Protein AF-A0A835HWT6-F1 (afdb_monomer)

Solvent-accessible surface area (backbone atoms only — not comparable to full-atom values): 7040 Å² total; per-residue (Å²): 126,66,90,81,48,99,57,83,81,50,72,70,53,52,38,53,54,28,42,52,22,32,73,71,63,38,59,73,59,36,53,52,51,61,48,40,36,43,74,76,66,67,42,78,87,47,72,68,47,53,49,30,51,39,52,25,27,36,79,65,64,37,48,68,61,32,50,50,55,58,70,67,44,97,57,86,76,52,70,69,58,55,47,52,54,48,57,38,54,67,65,52,78,80,62,81,78,84,76,88,84,80,81,87,72,92,76,77,98,68,89,86,134

Sequence (113 aa):
MFERMSVDPNDATFVGALACCAHTGMVPKGLELLFFMTEKYKIKPRLEHYGCMVDLLGRLGCVKEALELIKGMPMMPNAAIWGASLSLAESTWTSRTCRTRSQETNTSRAVEF

Nearest PDB structures (foldseek):
  4m57-assembly1_A  TM=8.976E-01  e=3.047E-03  Zea mays
  8ap6-assembly1_J2  TM=7.672E-01  e=3.243E-02  Trypanosoma brucei brucei
  8ap6-assembly1_K1  TM=7.850E-01  e=4.986E-02  Trypanosoma brucei brucei
  6hiv-assembly1_DH  TM=8.114E-01  e=2.128E-01  Trypanosoma brucei brucei
  7pub-assembly1_DH  TM=7.635E-01  e=7.732E-01  Trypanosoma brucei brucei

Organism: NCBI:txid261450

Radius of gyration: 16.52 Å; Cα contacts (8 Å, |Δi|>4): 92; chains: 1; bounding box: 37×46×43 Å

Secondary structure (DSSP, 8-state):
-GGG-SS---HHHHHHHHHHHHHHT-HHHHHHHHHHHHHTT-PPPPHHHHHHHHHHHHHTT-HHHHHHHHHT-SSPPPHHHHHHHHHHHHHGGGS------------------

Mean predicted aligned error: 11.61 Å

pLDDT: mean 72.83, std 17.7, range [32.56, 91.25]

InterPro domains:
  IPR002885 Pentatricopeptide repeat [PF01535] (49-74)
  IPR002885 Pentatricopeptide repeat [TIGR00756] (50-73)
  IPR011990 Tetratricopeptide-like helical domain superfamily [G3DSA:1.25.40.10] (1-111)
  IPR046960 Pentatricopeptide repeat-containing protein At4g14850-like, plant [PTHR47926] (1-88)

Structure (mmCIF, N/CA/C/O backbone):
data_AF-A0A835HWT6-F1
#
_entry.id   AF-A0A835HWT6-F1
#
loop_
_atom_site.group_PDB
_atom_site.id
_atom_site.type_symbol
_atom_site.label_atom_id
_atom_site.label_alt_id
_atom_site.label_comp_id
_atom_site.label_asym_id
_atom_site.label_entity_id
_atom_site.label_seq_id
_atom_site.pdbx_PDB_ins_code
_atom_site.Cartn_x
_atom_site.Cartn_y
_atom_site.Cartn_z
_atom_site.occupancy
_atom_site.B_iso_or_equiv
_atom_site.auth_seq_id
_atom_site.auth_comp_id
_atom_site.auth_asym_id
_atom_site.auth_atom_id
_atom_site.pdbx_PDB_model_num
ATOM 1 N N . MET A 1 1 ? -3.583 0.566 -17.271 1.00 59.59 1 MET A N 1
ATOM 2 C CA . MET A 1 1 ? -2.419 1.428 -16.952 1.00 59.59 1 MET A CA 1
ATOM 3 C C . MET A 1 1 ? -1.136 0.856 -17.542 1.00 59.59 1 MET A C 1
ATOM 5 O O . MET A 1 1 ? -0.521 1.542 -18.339 1.00 59.59 1 MET A O 1
ATOM 9 N N . PHE A 1 2 ? -0.779 -0.394 -17.248 1.00 68.75 2 PHE A N 1
ATOM 10 C CA . PHE A 1 2 ? 0.469 -0.996 -17.744 1.00 68.75 2 PHE A CA 1
ATOM 11 C C . PHE A 1 2 ? 0.405 -1.574 -19.173 1.00 68.75 2 PHE A C 1
ATOM 13 O O . PHE A 1 2 ? 1.435 -1.718 -19.806 1.00 68.75 2 PHE A O 1
ATOM 20 N N . GLU A 1 3 ? -0.785 -1.809 -19.739 1.00 64.62 3 GLU A N 1
ATOM 21 C CA . GLU A 1 3 ? -0.952 -2.369 -21.104 1.00 64.62 3 GLU A CA 1
ATOM 22 C C . GLU A 1 3 ? -0.523 -1.433 -22.248 1.00 64.62 3 GLU A C 1
ATOM 24 O O . GLU A 1 3 ? -0.513 -1.833 -23.406 1.00 64.62 3 GLU A O 1
ATOM 29 N N . ARG A 1 4 ? -0.195 -0.173 -21.940 1.00 71.12 4 ARG A N 1
ATOM 30 C CA . ARG A 1 4 ? 0.339 0.802 -22.906 1.00 71.12 4 ARG A CA 1
ATOM 31 C C . ARG A 1 4 ? 1.850 1.001 -22.784 1.00 71.12 4 ARG A C 1
ATOM 33 O O . ARG A 1 4 ? 2.413 1.781 -23.545 1.00 71.12 4 ARG A O 1
ATOM 40 N N . MET A 1 5 ? 2.494 0.353 -21.816 1.00 68.69 5 MET A N 1
ATOM 41 C CA . MET A 1 5 ? 3.940 0.418 -21.644 1.00 68.69 5 MET A CA 1
ATOM 42 C C . MET A 1 5 ? 4.571 -0.719 -22.444 1.00 68.69 5 MET A C 1
ATOM 44 O O . MET A 1 5 ? 4.139 -1.860 -22.345 1.00 68.69 5 MET A O 1
ATOM 48 N N . SER A 1 6 ? 5.601 -0.411 -23.233 1.00 73.88 6 SER A N 1
ATOM 49 C CA . SER A 1 6 ? 6.352 -1.419 -24.002 1.00 73.88 6 SER A CA 1
ATOM 50 C C . SER A 1 6 ? 7.326 -2.231 -23.132 1.00 73.88 6 SER A C 1
ATOM 52 O O . SER A 1 6 ? 8.137 -2.986 -23.660 1.00 73.88 6 SER A O 1
ATOM 54 N N . VAL A 1 7 ? 7.284 -2.021 -21.815 1.00 76.25 7 VAL A N 1
ATOM 55 C CA . VAL A 1 7 ? 8.163 -2.621 -20.813 1.00 76.25 7 VAL A CA 1
ATOM 56 C C . VAL A 1 7 ? 7.280 -3.208 -19.724 1.00 76.25 7 VAL A C 1
ATOM 58 O O . VAL A 1 7 ? 6.383 -2.523 -19.224 1.00 76.25 7 VAL A O 1
ATOM 61 N N . ASP A 1 8 ? 7.551 -4.457 -19.355 1.00 80.62 8 ASP A N 1
ATOM 62 C CA . ASP A 1 8 ? 6.829 -5.119 -18.278 1.00 80.62 8 ASP A CA 1
ATOM 63 C C . ASP A 1 8 ? 7.079 -4.401 -16.944 1.00 80.62 8 ASP A C 1
ATOM 65 O O . ASP A 1 8 ? 8.232 -4.109 -16.598 1.00 80.62 8 ASP A O 1
ATOM 69 N N . PRO A 1 9 ? 6.020 -4.089 -16.175 1.00 83.75 9 PRO A N 1
ATOM 70 C CA . PRO A 1 9 ? 6.173 -3.436 -14.890 1.00 83.75 9 PRO A CA 1
ATOM 71 C C . PRO A 1 9 ? 6.946 -4.354 -13.948 1.00 83.75 9 PRO A C 1
ATOM 73 O O . PRO A 1 9 ? 6.604 -5.518 -13.755 1.00 83.75 9 PRO A O 1
ATOM 76 N N . ASN A 1 10 ? 7.992 -3.803 -13.347 1.00 87.06 10 ASN A N 1
ATOM 77 C CA . ASN A 1 10 ? 8.768 -4.485 -12.326 1.00 87.06 10 ASN A CA 1
ATOM 78 C C . ASN A 1 10 ? 8.249 -4.128 -10.930 1.00 87.06 10 ASN A C 1
ATOM 80 O O . ASN A 1 10 ? 7.355 -3.302 -10.748 1.00 87.06 10 ASN A O 1
ATOM 84 N N . ASP A 1 11 ? 8.859 -4.734 -9.927 1.00 87.69 11 ASP A N 1
ATOM 85 C CA . ASP A 1 11 ? 8.529 -4.520 -8.527 1.00 87.69 11 ASP A CA 1
ATOM 86 C C . ASP A 1 11 ? 8.533 -3.027 -8.112 1.00 87.69 11 ASP A C 1
ATOM 88 O O . ASP A 1 11 ? 7.535 -2.509 -7.611 1.00 87.69 11 ASP A O 1
ATOM 92 N N . ALA A 1 12 ? 9.583 -2.278 -8.469 1.00 87.75 12 ALA A N 1
ATOM 9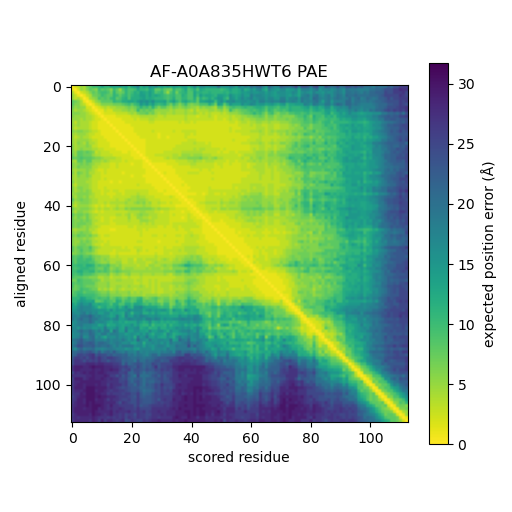3 C CA . ALA A 1 12 ? 9.673 -0.842 -8.190 1.00 87.75 12 ALA A CA 1
ATOM 94 C C . ALA A 1 12 ? 8.567 -0.018 -8.879 1.00 87.75 12 ALA A C 1
ATOM 96 O O . ALA A 1 12 ? 8.117 1.000 -8.350 1.00 87.75 12 ALA A O 1
ATOM 97 N N . THR A 1 13 ? 8.086 -0.472 -10.039 1.00 90.19 13 THR A N 1
ATOM 98 C CA . THR A 1 13 ? 6.977 0.167 -10.760 1.00 90.19 13 THR A CA 1
ATOM 99 C C . THR A 1 13 ? 5.676 0.062 -9.963 1.00 90.19 13 THR A C 1
ATOM 101 O O . THR A 1 13 ? 4.922 1.034 -9.873 1.00 90.19 13 THR A O 1
ATOM 104 N N . PHE A 1 14 ? 5.425 -1.092 -9.335 1.00 90.94 14 PHE A N 1
ATOM 105 C CA . PHE A 1 14 ? 4.262 -1.278 -8.468 1.00 90.94 14 PHE A CA 1
ATOM 106 C C . PHE A 1 14 ? 4.378 -0.476 -7.177 1.00 90.94 14 PHE A C 1
ATOM 108 O O . PHE A 1 14 ? 3.397 0.153 -6.789 1.00 90.94 14 PHE A O 1
ATOM 115 N N . VAL A 1 15 ? 5.560 -0.416 -6.556 1.00 91.19 15 VAL A N 1
ATOM 116 C CA . VAL A 1 15 ? 5.793 0.447 -5.384 1.00 91.19 15 VAL A CA 1
ATOM 117 C C . VAL A 1 15 ? 5.472 1.908 -5.711 1.00 91.19 15 VAL A C 1
ATOM 119 O O . VAL A 1 15 ? 4.713 2.543 -4.981 1.00 91.19 15 VAL A O 1
ATOM 122 N N . GLY A 1 16 ? 5.965 2.432 -6.838 1.00 91.00 16 GLY A N 1
ATOM 123 C CA . GLY A 1 16 ? 5.662 3.799 -7.271 1.00 91.00 16 GLY A CA 1
ATOM 124 C C . GLY A 1 16 ? 4.167 4.033 -7.510 1.00 91.00 16 GLY A C 1
ATOM 125 O O . GLY A 1 16 ? 3.604 5.018 -7.031 1.00 91.00 16 GLY A O 1
ATOM 126 N N . ALA A 1 17 ? 3.491 3.102 -8.188 1.00 91.25 17 ALA A N 1
ATOM 127 C CA . ALA A 1 17 ? 2.054 3.197 -8.435 1.00 91.25 17 ALA A CA 1
ATOM 128 C C . ALA A 1 17 ? 1.228 3.152 -7.134 1.00 91.25 17 ALA A C 1
ATOM 130 O O . ALA A 1 17 ? 0.282 3.929 -6.976 1.00 91.25 17 ALA A O 1
ATOM 131 N N . LEU A 1 18 ? 1.599 2.284 -6.186 1.00 90.81 18 LEU A N 1
ATOM 132 C CA . LEU A 1 18 ? 0.967 2.188 -4.869 1.00 90.81 18 LEU A CA 1
ATOM 133 C C . LEU A 1 18 ? 1.228 3.436 -4.021 1.00 90.81 18 LEU A C 1
ATOM 135 O O . LEU A 1 18 ? 0.305 3.922 -3.374 1.00 90.81 18 LEU A O 1
ATOM 139 N N . ALA A 1 19 ? 2.433 4.007 -4.071 1.00 88.75 19 ALA A N 1
ATOM 140 C CA . ALA A 1 19 ? 2.755 5.262 -3.394 1.00 88.75 19 ALA A CA 1
ATOM 141 C C . ALA A 1 19 ? 1.926 6.439 -3.940 1.00 88.75 19 ALA A C 1
ATOM 143 O O . ALA A 1 19 ? 1.404 7.246 -3.171 1.00 88.75 19 ALA A O 1
ATOM 144 N N . CYS A 1 20 ? 1.714 6.515 -5.259 1.00 90.25 20 CYS A N 1
ATOM 145 C CA . CYS A 1 20 ? 0.789 7.489 -5.844 1.00 90.25 20 CYS A CA 1
ATOM 146 C C . CYS A 1 20 ? -0.658 7.265 -5.375 1.00 90.25 20 CYS A C 1
ATOM 148 O O . CYS A 1 20 ? -1.372 8.232 -5.097 1.00 90.25 20 CYS A O 1
ATOM 150 N N . CYS A 1 21 ? -1.095 6.008 -5.246 1.00 87.69 21 CYS A N 1
ATOM 151 C CA . CYS A 1 21 ? -2.412 5.689 -4.690 1.00 87.69 21 CYS A CA 1
ATOM 152 C C . CYS A 1 21 ? -2.516 6.126 -3.2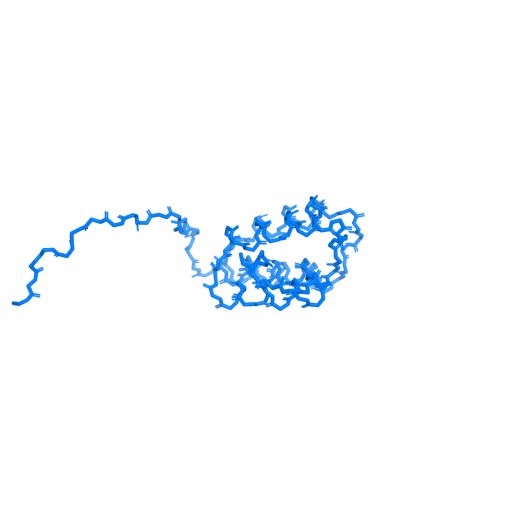23 1.00 87.69 21 CYS A C 1
ATOM 154 O O . CYS A 1 21 ? -3.517 6.735 -2.861 1.00 87.69 21 CYS A O 1
ATOM 156 N N . ALA A 1 22 ? -1.473 5.902 -2.415 1.00 85.19 22 ALA A N 1
ATOM 157 C CA . ALA A 1 22 ? -1.372 6.373 -1.032 1.00 85.19 22 ALA A CA 1
ATOM 158 C C . ALA A 1 22 ? -1.474 7.900 -0.932 1.00 85.19 22 ALA A C 1
ATOM 160 O O . ALA A 1 22 ? -2.206 8.420 -0.091 1.00 85.19 22 ALA A O 1
ATOM 161 N N . HIS A 1 23 ? -0.815 8.629 -1.837 1.00 86.56 23 HIS A N 1
ATOM 162 C CA . HIS A 1 23 ? -0.897 10.087 -1.863 1.00 86.56 23 HIS A CA 1
ATOM 163 C C . HIS A 1 23 ? -2.288 10.602 -2.270 1.00 86.56 23 HIS A C 1
ATOM 165 O O . HIS A 1 23 ? -2.753 11.603 -1.728 1.00 86.56 23 HIS A O 1
ATOM 171 N N . THR A 1 24 ? -2.954 9.923 -3.206 1.00 86.94 24 THR A N 1
ATOM 172 C CA . THR A 1 24 ? -4.270 10.319 -3.739 1.00 86.94 24 THR A CA 1
ATOM 173 C C . THR A 1 24 ? -5.457 9.741 -2.962 1.00 86.94 24 THR A C 1
ATOM 175 O O . THR A 1 24 ? -6.597 10.106 -3.239 1.00 86.94 24 THR A O 1
ATOM 178 N N . GLY A 1 25 ? -5.215 8.847 -1.997 1.00 85.62 25 GLY A N 1
ATOM 179 C CA . GLY A 1 25 ? -6.258 8.198 -1.202 1.00 85.62 25 GLY A CA 1
ATOM 180 C C . GLY A 1 25 ? -7.082 7.151 -1.966 1.00 85.62 25 GLY A C 1
ATOM 181 O O . GLY A 1 25 ? -8.213 6.856 -1.584 1.00 85.62 25 GLY A O 1
ATOM 182 N N . MET A 1 26 ? -6.562 6.582 -3.058 1.00 87.25 26 MET A N 1
ATOM 183 C CA . MET A 1 26 ? -7.312 5.643 -3.906 1.00 87.25 26 MET A CA 1
ATOM 184 C C . MET A 1 26 ? -7.160 4.179 -3.456 1.00 87.25 26 MET A C 1
ATOM 186 O O . MET A 1 26 ? -6.435 3.399 -4.076 1.00 87.25 26 MET A O 1
ATOM 190 N N . VAL A 1 27 ? -7.899 3.772 -2.417 1.00 86.62 27 VAL A N 1
ATOM 191 C CA . VAL A 1 27 ? -7.895 2.383 -1.892 1.00 86.62 27 VAL A CA 1
ATOM 192 C C . VAL A 1 27 ? -8.277 1.327 -2.931 1.00 86.62 27 VAL A C 1
ATOM 194 O O . VAL A 1 27 ? -7.524 0.361 -3.077 1.00 86.62 27 VAL A O 1
ATOM 197 N N . PRO A 1 28 ? -9.380 1.479 -3.698 1.00 88.06 28 PRO A N 1
ATOM 198 C CA . PRO A 1 28 ? -9.795 0.438 -4.638 1.00 88.06 28 PRO A CA 1
ATOM 199 C C . PRO A 1 28 ? -8.724 0.170 -5.698 1.00 88.06 28 PRO A C 1
ATOM 201 O O . PRO A 1 28 ? -8.457 -0.980 -6.037 1.00 88.06 28 PRO A O 1
ATOM 204 N N . LYS A 1 29 ? -8.056 1.235 -6.167 1.00 89.44 29 LYS A N 1
ATOM 205 C CA . LYS A 1 29 ? -6.981 1.127 -7.155 1.00 89.44 29 LYS A CA 1
ATOM 206 C C . LYS A 1 29 ? -5.727 0.488 -6.564 1.00 89.44 29 LYS A C 1
ATOM 208 O O . LYS A 1 29 ? -5.120 -0.346 -7.227 1.00 89.44 29 LYS A O 1
ATOM 213 N N . GLY A 1 30 ? -5.363 0.836 -5.330 1.00 89.94 30 GLY A N 1
ATOM 214 C CA . GLY A 1 30 ? -4.237 0.214 -4.630 1.00 89.94 30 GLY A CA 1
ATOM 215 C C . GLY A 1 30 ? -4.404 -1.303 -4.486 1.00 89.94 30 GLY A C 1
ATOM 216 O O . GLY A 1 30 ? -3.499 -2.060 -4.832 1.00 89.94 30 GLY A O 1
ATOM 217 N N . LEU A 1 31 ? -5.591 -1.758 -4.069 1.00 89.31 31 LEU A N 1
ATOM 218 C CA . LEU A 1 31 ? -5.905 -3.188 -3.947 1.00 89.31 31 LEU A CA 1
ATOM 219 C C . LEU A 1 31 ? -5.873 -3.911 -5.301 1.00 89.31 31 LEU A C 1
ATOM 221 O O . LEU A 1 31 ? -5.294 -4.989 -5.413 1.00 89.31 31 LEU A O 1
ATOM 225 N N . GLU A 1 32 ? -6.446 -3.301 -6.339 1.00 90.50 32 GLU A N 1
ATOM 226 C CA . GLU A 1 32 ? -6.428 -3.836 -7.704 1.00 90.50 32 GLU A CA 1
ATOM 227 C C . GLU A 1 32 ? -4.991 -3.993 -8.234 1.00 90.50 32 GLU A C 1
ATOM 229 O O . GLU A 1 32 ? -4.661 -5.004 -8.852 1.00 90.50 32 GLU A O 1
ATOM 234 N N . LEU A 1 33 ? -4.111 -3.023 -7.959 1.00 90.88 33 LEU A N 1
ATOM 235 C CA . LEU A 1 33 ? -2.695 -3.084 -8.332 1.00 90.88 33 LEU A CA 1
ATOM 236 C C . LEU A 1 33 ? -1.957 -4.213 -7.602 1.00 90.88 33 LEU A C 1
ATOM 238 O O . LEU A 1 33 ? -1.207 -4.953 -8.240 1.00 90.88 33 LEU A O 1
ATOM 242 N N . LEU A 1 34 ? -2.197 -4.371 -6.297 1.00 89.31 34 LEU A N 1
ATOM 243 C CA . LEU A 1 34 ? -1.610 -5.442 -5.487 1.00 89.31 34 LEU A CA 1
ATOM 244 C C . LEU A 1 34 ? -2.071 -6.832 -5.961 1.00 89.31 34 LEU A C 1
ATOM 246 O O . LEU A 1 34 ? -1.283 -7.776 -6.018 1.00 89.31 34 LEU A O 1
ATOM 250 N N . PHE A 1 35 ? -3.337 -6.960 -6.359 1.00 89.44 35 PHE A N 1
ATOM 251 C CA . PHE A 1 35 ? -3.867 -8.192 -6.938 1.00 89.44 35 PHE A CA 1
ATOM 252 C C . PHE A 1 35 ? -3.261 -8.472 -8.319 1.00 89.44 35 PHE A C 1
ATOM 254 O O . PHE A 1 35 ? -2.760 -9.569 -8.574 1.00 89.44 35 PHE A O 1
ATOM 261 N N . PHE A 1 36 ? -3.225 -7.469 -9.204 1.00 88.38 36 PHE A N 1
ATOM 262 C CA . PHE A 1 36 ? -2.687 -7.644 -10.550 1.00 88.38 36 PHE A CA 1
ATOM 263 C C . PHE A 1 36 ? -1.199 -7.970 -10.577 1.00 88.38 36 PHE A C 1
ATOM 265 O O . PHE A 1 36 ? -0.794 -8.737 -11.455 1.00 88.38 36 PHE A O 1
ATOM 272 N N . MET A 1 37 ? -0.387 -7.446 -9.649 1.00 90.12 37 MET A N 1
ATOM 273 C CA . MET A 1 37 ? 1.034 -7.809 -9.606 1.00 90.12 37 MET A CA 1
ATOM 274 C C . MET A 1 37 ? 1.203 -9.326 -9.435 1.00 90.12 37 MET A C 1
ATOM 276 O O . MET A 1 37 ? 2.035 -9.922 -10.114 1.00 90.12 37 MET A O 1
ATOM 280 N N . THR A 1 38 ? 0.353 -9.957 -8.616 1.00 88.19 38 THR A N 1
ATOM 281 C CA . THR A 1 38 ? 0.409 -11.397 -8.333 1.00 88.19 38 THR A CA 1
ATOM 282 C C . THR A 1 38 ? -0.228 -12.212 -9.454 1.00 88.19 38 THR A C 1
ATOM 284 O O . THR A 1 38 ? 0.386 -13.141 -9.976 1.00 88.19 38 THR A O 1
ATOM 287 N N . GLU A 1 39 ? -1.441 -11.850 -9.870 1.00 88.19 39 GLU A N 1
ATOM 288 C CA . GLU A 1 39 ? -2.210 -12.659 -10.816 1.00 88.19 39 GLU A CA 1
ATOM 289 C C . GLU A 1 39 ? -1.711 -12.530 -12.252 1.00 88.19 39 GLU A C 1
ATOM 291 O O . GLU A 1 39 ? -1.529 -13.544 -12.934 1.00 88.19 39 GLU A O 1
ATOM 296 N N . LYS A 1 40 ? -1.465 -11.296 -12.706 1.00 86.75 40 LYS A N 1
ATOM 297 C CA . LYS A 1 40 ? -1.131 -10.993 -14.102 1.00 86.75 40 LYS A CA 1
ATOM 298 C C . LYS A 1 40 ? 0.373 -10.986 -14.348 1.00 86.75 40 LYS A C 1
ATOM 300 O O . LYS A 1 40 ? 0.818 -11.567 -15.330 1.00 86.75 40 LYS A O 1
ATOM 305 N N . TYR A 1 41 ? 1.143 -10.366 -13.455 1.00 85.94 41 TYR A N 1
ATOM 306 C CA . TYR A 1 41 ? 2.592 -10.200 -13.638 1.00 85.94 41 TYR A CA 1
ATOM 307 C C . TYR A 1 41 ? 3.429 -11.245 -12.889 1.00 85.94 41 TYR A C 1
ATOM 309 O O . TYR A 1 41 ? 4.646 -11.272 -13.043 1.00 85.94 41 TYR A O 1
ATOM 317 N N . LYS A 1 42 ? 2.791 -12.128 -12.101 1.00 87.62 42 LYS A N 1
ATOM 318 C CA . LYS A 1 42 ? 3.448 -13.182 -11.303 1.00 87.62 42 LYS A CA 1
ATOM 319 C C . LYS A 1 42 ? 4.551 -12.654 -10.371 1.00 87.62 42 LYS A C 1
ATOM 321 O O . LYS A 1 42 ? 5.460 -13.390 -9.988 1.00 87.62 42 LYS A O 1
ATOM 326 N N . ILE A 1 43 ? 4.448 -11.391 -9.964 1.00 88.56 43 ILE A N 1
ATOM 327 C CA . ILE A 1 43 ? 5.353 -10.733 -9.023 1.00 88.56 43 ILE A CA 1
ATOM 328 C C . ILE A 1 43 ? 4.801 -10.940 -7.617 1.00 88.56 43 ILE A C 1
ATOM 330 O O . ILE A 1 43 ? 3.626 -10.693 -7.357 1.00 88.56 43 ILE A O 1
ATOM 334 N N . LYS A 1 44 ? 5.645 -11.394 -6.689 1.00 87.25 44 LYS A N 1
ATOM 335 C CA . LYS A 1 44 ? 5.234 -11.597 -5.297 1.00 87.25 44 LYS A CA 1
ATOM 336 C C . LYS A 1 44 ? 5.277 -10.271 -4.529 1.00 87.25 44 LYS A C 1
ATOM 338 O O . LYS A 1 44 ? 6.341 -9.653 -4.498 1.00 87.25 44 LYS A O 1
ATOM 343 N N . PRO A 1 45 ? 4.178 -9.844 -3.881 1.00 87.56 45 PRO A N 1
ATOM 344 C CA . PRO A 1 45 ? 4.169 -8.626 -3.082 1.00 87.56 45 PRO A CA 1
ATOM 345 C C . PRO A 1 45 ? 5.142 -8.754 -1.914 1.00 87.56 45 PRO A C 1
ATOM 347 O O . PRO A 1 45 ? 5.081 -9.706 -1.136 1.00 87.56 45 PRO A O 1
ATOM 350 N N . ARG A 1 46 ? 6.057 -7.789 -1.818 1.00 87.81 46 ARG A N 1
ATOM 351 C CA . ARG A 1 46 ? 7.039 -7.645 -0.732 1.00 87.81 46 ARG A CA 1
ATOM 352 C C . ARG A 1 46 ? 6.597 -6.619 0.307 1.00 87.81 46 ARG A C 1
ATOM 354 O O . ARG A 1 46 ? 5.671 -5.849 0.058 1.00 87.81 46 ARG A O 1
ATOM 361 N N . LEU A 1 47 ? 7.329 -6.557 1.421 1.00 84.69 47 LEU A N 1
ATOM 362 C CA . LEU A 1 47 ? 7.138 -5.585 2.508 1.00 84.69 47 LEU A CA 1
ATOM 363 C C . LEU A 1 47 ? 6.944 -4.143 2.013 1.00 84.69 47 LEU A C 1
ATOM 365 O O . LEU A 1 47 ? 6.110 -3.434 2.557 1.00 84.69 47 LEU A O 1
ATOM 369 N N . GLU A 1 48 ? 7.658 -3.726 0.966 1.00 87.44 48 GLU A N 1
ATOM 370 C CA . GLU A 1 48 ? 7.555 -2.380 0.378 1.00 87.44 48 GLU A CA 1
ATOM 371 C C . GLU A 1 48 ? 6.141 -2.082 -0.160 1.00 87.44 48 GLU A C 1
ATOM 373 O O . GLU A 1 48 ? 5.579 -1.025 0.117 1.00 87.44 48 GLU A O 1
ATOM 378 N N . HIS A 1 49 ? 5.518 -3.043 -0.849 1.00 90.00 49 HIS A N 1
ATOM 379 C CA . HIS A 1 49 ? 4.166 -2.911 -1.407 1.00 90.00 49 HIS A CA 1
ATOM 380 C C . HIS A 1 49 ? 3.112 -2.862 -0.304 1.00 90.00 49 HIS A C 1
ATOM 382 O O . HIS A 1 49 ? 2.211 -2.024 -0.326 1.00 90.00 49 HIS A O 1
ATOM 388 N N . TYR A 1 50 ? 3.246 -3.751 0.685 1.00 87.56 50 TYR A N 1
ATOM 389 C CA . TYR A 1 50 ? 2.362 -3.769 1.847 1.00 87.56 50 TYR A CA 1
ATOM 390 C C . TYR A 1 50 ? 2.523 -2.505 2.693 1.00 87.56 50 TYR A C 1
ATOM 392 O O . TYR A 1 50 ? 1.527 -1.979 3.177 1.00 87.56 50 TYR A O 1
ATOM 400 N N . GLY A 1 51 ? 3.738 -1.962 2.806 1.00 87.19 51 GLY A N 1
ATOM 401 C CA . GLY A 1 51 ? 4.002 -0.683 3.463 1.00 87.19 51 GLY A CA 1
ATOM 402 C C . GLY A 1 51 ? 3.218 0.465 2.828 1.00 87.19 51 GLY A C 1
ATOM 403 O O . GLY A 1 51 ? 2.534 1.196 3.541 1.00 87.19 51 GLY A O 1
ATOM 404 N N . CYS A 1 52 ? 3.226 0.575 1.495 1.00 87.81 52 CYS A N 1
ATOM 405 C CA . CYS A 1 52 ? 2.422 1.575 0.784 1.00 87.81 52 CYS A CA 1
ATOM 406 C C . CYS A 1 52 ? 0.911 1.386 0.998 1.00 87.81 52 CYS A C 1
ATOM 408 O O . CYS A 1 52 ? 0.183 2.367 1.129 1.00 87.81 52 CYS A O 1
ATOM 410 N N . MET A 1 53 ? 0.431 0.140 1.056 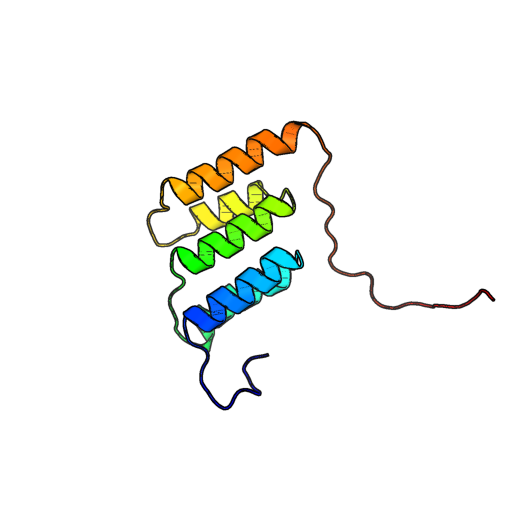1.00 88.44 53 MET A N 1
ATOM 411 C CA . MET A 1 53 ? -0.985 -0.152 1.311 1.00 88.44 53 MET A CA 1
ATOM 412 C C . MET A 1 53 ? -1.407 0.172 2.746 1.00 88.44 53 MET A C 1
ATOM 414 O O . MET A 1 53 ? -2.498 0.697 2.957 1.00 88.44 53 MET A O 1
ATOM 418 N N . VAL A 1 54 ? -0.549 -0.099 3.729 1.00 86.44 54 VAL A N 1
ATOM 419 C CA . VAL A 1 54 ? -0.800 0.243 5.135 1.00 86.44 54 VAL A CA 1
ATOM 420 C C . VAL A 1 54 ? -0.750 1.759 5.345 1.00 86.44 54 VAL A C 1
ATOM 422 O O . VAL A 1 54 ? -1.621 2.284 6.032 1.00 86.44 54 VAL A O 1
ATOM 425 N N . ASP A 1 55 ? 0.184 2.480 4.710 1.00 84.44 55 ASP A N 1
ATOM 426 C CA . ASP A 1 55 ? 0.212 3.955 4.713 1.00 84.44 55 ASP A CA 1
ATOM 427 C C . ASP A 1 55 ? -1.061 4.544 4.080 1.00 84.44 55 ASP A C 1
ATOM 429 O O . ASP A 1 55 ? -1.701 5.417 4.666 1.00 84.44 55 ASP A O 1
ATOM 433 N N . LEU A 1 56 ? -1.493 4.009 2.930 1.00 86.38 56 LEU A N 1
ATOM 434 C CA . LEU A 1 56 ? -2.740 4.400 2.264 1.00 86.38 56 LEU A CA 1
ATOM 435 C C . LEU A 1 56 ? -3.964 4.224 3.174 1.00 86.38 56 LEU A C 1
ATOM 437 O O . LEU A 1 56 ? -4.740 5.161 3.359 1.00 86.38 56 LEU A O 1
ATOM 441 N N . LEU A 1 57 ? -4.142 3.031 3.744 1.00 84.56 57 LEU A N 1
ATOM 442 C CA . LEU A 1 57 ? -5.276 2.726 4.621 1.00 84.56 57 LEU A CA 1
ATOM 443 C C . LEU A 1 57 ? -5.215 3.543 5.913 1.00 84.56 57 LEU A C 1
ATOM 445 O O . LEU A 1 57 ? -6.237 4.013 6.409 1.00 84.56 57 LEU A O 1
ATOM 449 N N . GLY A 1 58 ? -4.008 3.778 6.412 1.00 82.56 58 GLY A N 1
ATOM 450 C CA . GLY A 1 58 ? -3.764 4.591 7.581 1.00 82.56 58 GLY A CA 1
ATOM 451 C C . GLY A 1 58 ? -4.184 6.040 7.437 1.00 82.56 58 GLY A C 1
ATOM 452 O O . GLY A 1 58 ? -4.951 6.547 8.254 1.00 82.56 58 GLY A O 1
ATOM 453 N N . ARG A 1 59 ? -3.747 6.700 6.366 1.00 80.00 59 ARG A N 1
ATOM 454 C CA . ARG A 1 59 ? -4.102 8.101 6.097 1.00 80.00 59 ARG A CA 1
ATOM 455 C C . ARG A 1 59 ? -5.606 8.326 5.958 1.00 80.00 59 ARG A C 1
ATOM 457 O O . ARG A 1 59 ? -6.077 9.438 6.170 1.00 80.00 59 ARG A O 1
ATOM 464 N N . LEU A 1 60 ? -6.352 7.281 5.607 1.00 81.44 60 LEU A N 1
ATOM 465 C CA . LEU A 1 60 ? -7.804 7.317 5.452 1.00 81.44 60 LEU A CA 1
ATOM 466 C C . LEU A 1 60 ? -8.563 6.882 6.715 1.00 81.44 60 LEU A C 1
ATOM 468 O O . LEU A 1 60 ? -9.792 6.900 6.722 1.00 81.44 60 LEU A O 1
ATOM 472 N N . GLY A 1 61 ? -7.856 6.496 7.782 1.00 81.38 61 GLY A N 1
ATOM 473 C CA . GLY A 1 61 ? -8.462 5.997 9.019 1.00 81.38 61 GLY A CA 1
ATOM 474 C C . GLY A 1 61 ? -9.053 4.586 8.902 1.00 81.38 61 GLY A C 1
ATOM 475 O O . GLY A 1 61 ? -9.796 4.153 9.782 1.00 81.38 61 GLY A O 1
ATOM 476 N N . CYS A 1 62 ? -8.719 3.843 7.844 1.00 80.19 62 CYS A N 1
ATOM 477 C CA . CYS A 1 62 ? -9.153 2.466 7.589 1.00 80.19 62 CYS A CA 1
ATOM 478 C C . CYS A 1 62 ? -8.269 1.457 8.343 1.00 80.19 62 CYS A C 1
ATOM 480 O O . CYS A 1 62 ? -7.609 0.595 7.760 1.00 80.19 62 CYS A O 1
ATOM 482 N N . VAL A 1 63 ? -8.206 1.596 9.670 1.00 78.56 63 VAL A N 1
ATOM 483 C CA . VAL A 1 63 ? -7.310 0.806 10.536 1.00 78.56 63 VAL A CA 1
ATOM 484 C C . VAL A 1 63 ? -7.680 -0.679 10.536 1.00 78.56 63 VAL A C 1
ATOM 486 O O . VAL A 1 63 ? -6.801 -1.538 10.597 1.00 78.56 63 VAL A O 1
ATOM 489 N N . LYS A 1 64 ? -8.978 -1.001 10.448 1.00 79.06 64 LYS A N 1
ATOM 490 C CA . LYS A 1 64 ? -9.450 -2.393 10.423 1.00 79.06 64 LYS A CA 1
ATOM 491 C C . LYS A 1 64 ? -8.977 -3.099 9.159 1.00 79.06 64 LYS A C 1
ATOM 493 O O . LYS A 1 64 ? -8.391 -4.171 9.247 1.00 79.06 64 LYS A O 1
ATOM 498 N N . GLU A 1 65 ? -9.159 -2.452 8.017 1.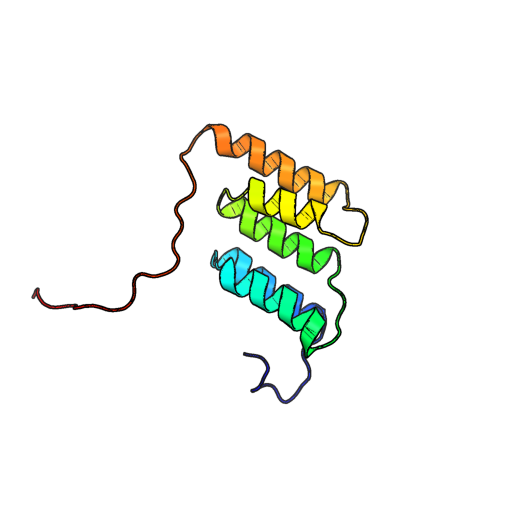00 80.31 65 GLU A N 1
ATOM 499 C CA . GLU A 1 65 ? -8.738 -2.936 6.710 1.00 80.31 65 GLU A CA 1
ATOM 500 C C . GLU A 1 65 ? -7.210 -3.059 6.640 1.00 80.31 65 GLU A C 1
ATOM 502 O O . GLU A 1 65 ? -6.691 -4.040 6.110 1.00 80.31 65 GLU A O 1
ATOM 507 N N . ALA A 1 66 ? -6.472 -2.111 7.234 1.00 83.44 66 ALA A N 1
ATOM 508 C CA . ALA A 1 66 ? -5.014 -2.197 7.343 1.00 83.44 66 ALA A CA 1
ATOM 509 C C . ALA A 1 66 ? -4.582 -3.426 8.155 1.00 83.44 66 ALA A C 1
ATOM 511 O O . ALA A 1 66 ? -3.667 -4.147 7.760 1.00 83.44 66 ALA A O 1
ATOM 512 N N . LEU A 1 67 ? -5.263 -3.703 9.268 1.00 81.44 67 LEU A N 1
ATOM 513 C CA . LEU A 1 67 ? -4.977 -4.856 10.113 1.00 81.44 67 LEU A CA 1
ATOM 514 C C . LEU A 1 67 ? -5.328 -6.182 9.424 1.00 81.44 67 LEU A C 1
ATOM 516 O O . LEU A 1 67 ? -4.583 -7.152 9.555 1.00 81.44 67 LEU A O 1
ATOM 520 N N . GLU A 1 68 ? -6.439 -6.241 8.691 1.00 82.94 68 GLU A N 1
ATOM 521 C CA . GLU A 1 68 ? -6.813 -7.412 7.891 1.00 82.94 68 GLU A CA 1
ATOM 522 C C . GLU A 1 68 ? -5.797 -7.683 6.779 1.00 82.94 68 GLU A C 1
ATOM 524 O O . GLU A 1 68 ? -5.379 -8.828 6.602 1.00 82.94 68 GLU A O 1
ATOM 529 N N . LEU A 1 69 ? -5.317 -6.635 6.104 1.00 83.50 69 LEU A N 1
ATOM 530 C CA . LEU A 1 69 ? -4.255 -6.736 5.104 1.00 83.50 69 LEU A CA 1
ATOM 531 C C . LEU A 1 69 ? -2.955 -7.283 5.717 1.00 83.50 69 LEU A C 1
ATOM 533 O O . LEU A 1 69 ? -2.322 -8.160 5.133 1.00 83.50 69 LEU A O 1
ATOM 537 N N . ILE A 1 70 ? -2.580 -6.814 6.913 1.00 81.31 70 ILE A N 1
ATOM 538 C CA . ILE A 1 70 ? -1.390 -7.291 7.634 1.00 81.31 70 ILE A CA 1
ATOM 539 C C . ILE A 1 70 ? -1.537 -8.759 8.043 1.00 81.31 70 ILE A C 1
ATOM 541 O O . ILE A 1 70 ? -0.597 -9.535 7.884 1.00 81.31 70 ILE A O 1
ATOM 545 N N . LYS A 1 71 ? -2.713 -9.154 8.540 1.00 79.38 71 LYS A N 1
ATOM 546 C CA . LYS A 1 71 ? -3.014 -10.545 8.913 1.00 79.38 71 LYS A CA 1
ATOM 547 C C . LYS A 1 71 ? -3.034 -11.488 7.709 1.00 79.38 71 LYS A C 1
ATOM 549 O O . LYS A 1 71 ? -2.695 -12.655 7.862 1.00 79.38 71 LYS A O 1
ATOM 554 N N . GLY A 1 72 ? -3.427 -10.992 6.537 1.00 76.50 72 GLY A N 1
ATOM 555 C CA . GLY A 1 72 ? -3.443 -11.745 5.284 1.00 76.50 72 GLY A CA 1
ATOM 556 C C . GLY A 1 72 ? -2.077 -11.886 4.606 1.00 76.50 72 GLY A C 1
ATOM 557 O O . GLY A 1 72 ? -1.985 -12.560 3.580 1.00 76.50 72 GLY A O 1
ATOM 558 N N . MET A 1 73 ? -1.014 -11.269 5.137 1.00 76.56 73 MET A N 1
ATOM 559 C CA . MET A 1 73 ? 0.311 -11.374 4.532 1.00 76.56 73 MET A CA 1
ATOM 560 C C . MET A 1 73 ? 0.875 -12.800 4.655 1.00 76.56 73 MET A C 1
ATOM 562 O O . MET A 1 73 ? 0.956 -13.337 5.758 1.00 76.56 73 MET A O 1
ATOM 566 N N . PRO A 1 74 ? 1.388 -13.395 3.559 1.00 70.69 74 PRO A N 1
ATOM 567 C CA . PRO A 1 74 ? 2.064 -14.696 3.600 1.00 70.69 74 PRO A CA 1
ATOM 568 C C . PRO A 1 74 ? 3.470 -14.623 4.226 1.00 70.69 74 PRO A C 1
ATOM 570 O O . PRO A 1 74 ? 4.199 -15.612 4.233 1.00 70.69 74 PRO A O 1
ATOM 573 N N . MET A 1 75 ? 3.884 -13.444 4.700 1.00 69.06 75 MET A N 1
ATOM 574 C CA . MET A 1 75 ? 5.200 -13.162 5.266 1.00 69.06 75 MET A CA 1
ATOM 575 C C . MET A 1 75 ? 5.068 -12.482 6.623 1.00 69.06 75 MET A C 1
ATOM 577 O O . MET A 1 75 ? 4.107 -11.756 6.867 1.00 69.06 75 MET A O 1
ATOM 581 N N . MET A 1 76 ? 6.055 -12.700 7.494 1.00 66.81 76 MET A N 1
ATOM 582 C CA . MET A 1 76 ? 6.055 -12.137 8.840 1.00 66.81 76 MET A CA 1
ATOM 583 C C . MET A 1 76 ? 6.152 -10.604 8.762 1.00 66.81 76 ME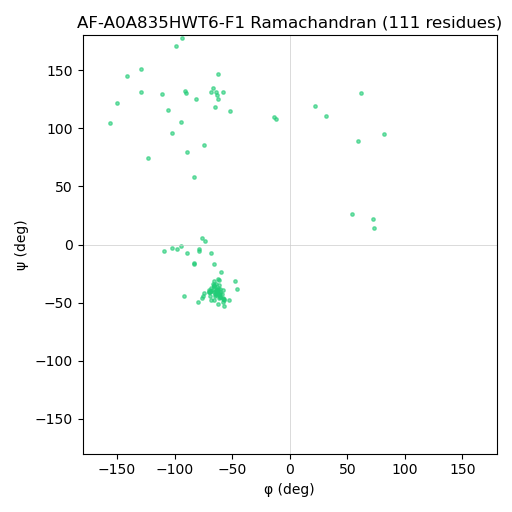T A C 1
ATOM 585 O O . MET A 1 76 ? 7.143 -10.086 8.235 1.00 66.81 76 MET A O 1
ATOM 589 N N . PRO A 1 77 ? 5.144 -9.860 9.252 1.00 67.31 77 PRO A N 1
ATOM 590 C CA . PRO A 1 77 ? 5.181 -8.409 9.202 1.00 67.31 77 PRO A CA 1
ATOM 591 C C . PRO A 1 77 ? 6.301 -7.880 10.103 1.00 67.31 77 PRO A C 1
ATOM 593 O O . PRO A 1 77 ? 6.451 -8.299 11.251 1.00 67.31 77 PRO A O 1
ATOM 596 N N . ASN A 1 78 ? 7.072 -6.931 9.583 1.00 68.00 78 ASN A N 1
ATOM 597 C CA . ASN A 1 78 ? 8.081 -6.178 10.326 1.00 68.00 78 ASN A CA 1
ATOM 598 C C . ASN A 1 78 ? 7.421 -5.366 11.469 1.00 68.00 78 ASN A C 1
ATOM 600 O O . ASN A 1 78 ? 6.318 -4.845 11.299 1.00 68.00 78 ASN A O 1
ATOM 604 N N . ALA A 1 79 ? 8.117 -5.195 12.600 1.00 63.00 79 ALA A N 1
ATOM 605 C CA . ALA A 1 79 ? 7.744 -4.278 13.685 1.00 63.00 79 ALA A CA 1
ATOM 606 C C . ALA A 1 79 ? 7.372 -2.859 13.202 1.00 63.00 79 ALA A C 1
ATOM 608 O O . ALA A 1 79 ? 6.495 -2.238 13.785 1.00 63.00 79 ALA A O 1
ATOM 609 N N . ALA A 1 80 ? 7.963 -2.364 12.111 1.00 61.19 80 ALA A N 1
ATOM 610 C CA . ALA A 1 80 ? 7.611 -1.091 11.481 1.00 61.19 80 ALA A CA 1
ATOM 611 C C . ALA A 1 80 ? 6.199 -1.082 10.865 1.00 61.19 80 ALA A C 1
ATOM 613 O O . ALA A 1 80 ? 5.522 -0.060 10.913 1.00 61.19 80 ALA A O 1
ATOM 614 N N . ILE A 1 81 ? 5.724 -2.210 10.324 1.00 65.88 81 ILE A N 1
ATOM 615 C CA . ILE A 1 81 ? 4.362 -2.329 9.774 1.00 65.88 81 ILE A CA 1
ATOM 616 C C . ILE A 1 81 ? 3.340 -2.409 10.912 1.00 65.88 81 ILE A C 1
ATOM 618 O O . ILE A 1 81 ? 2.308 -1.739 10.871 1.00 65.88 81 ILE A O 1
ATOM 622 N N . TRP A 1 82 ? 3.657 -3.172 11.961 1.00 62.56 82 TRP A N 1
ATOM 623 C CA . TRP A 1 82 ? 2.864 -3.186 13.192 1.00 62.56 82 TRP A CA 1
ATOM 624 C C . TRP A 1 82 ? 2.830 -1.806 13.859 1.00 62.56 82 TRP A C 1
ATOM 626 O O . TRP A 1 82 ? 1.762 -1.343 14.250 1.00 62.56 82 TRP A O 1
ATOM 636 N N . GLY A 1 83 ? 3.969 -1.115 13.921 1.00 60.28 83 GLY A N 1
ATOM 637 C CA . GLY A 1 83 ? 4.092 0.237 14.460 1.00 60.28 83 GLY A CA 1
ATOM 638 C C . GLY A 1 83 ? 3.256 1.247 13.682 1.00 60.28 83 GLY A C 1
ATOM 639 O O . GLY A 1 83 ? 2.482 1.978 14.289 1.00 60.28 83 GLY A O 1
ATOM 640 N N . ALA A 1 84 ? 3.313 1.212 12.346 1.00 64.06 84 ALA A N 1
ATOM 641 C CA . ALA A 1 84 ? 2.442 2.028 11.506 1.00 64.06 84 ALA A CA 1
ATOM 642 C C . ALA A 1 84 ? 0.962 1.753 11.812 1.00 64.06 84 ALA A C 1
ATOM 644 O O . ALA A 1 84 ? 0.213 2.690 12.059 1.00 64.06 84 ALA A O 1
ATOM 645 N N . SER A 1 85 ? 0.541 0.486 11.900 1.00 58.78 85 SER A N 1
ATOM 646 C CA . SER A 1 85 ? -0.848 0.141 12.246 1.00 58.78 85 SER A CA 1
ATOM 647 C C . SER A 1 85 ? -1.286 0.633 13.635 1.00 58.78 85 SER A C 1
ATOM 649 O O . SER A 1 85 ? -2.434 1.046 13.803 1.00 58.78 85 SER A O 1
ATOM 651 N N . LEU A 1 86 ? -0.375 0.643 14.615 1.00 58.66 86 LEU A N 1
ATOM 652 C CA . LEU A 1 86 ? -0.650 1.088 15.981 1.00 58.66 86 LEU A CA 1
ATOM 653 C C . LEU A 1 86 ? -0.746 2.617 16.069 1.00 58.66 86 LEU A C 1
ATOM 655 O O . LEU A 1 86 ? -1.705 3.131 16.640 1.00 58.66 86 LEU A O 1
ATOM 659 N N . SER A 1 87 ? 0.172 3.347 15.427 1.00 59.69 87 SER A N 1
ATOM 660 C CA . SER A 1 87 ? 0.132 4.816 15.372 1.00 59.69 87 SER A CA 1
ATOM 661 C C . SER A 1 87 ? -1.135 5.345 14.688 1.00 59.69 87 SER A C 1
ATOM 663 O O . SER A 1 87 ? -1.652 6.406 15.045 1.00 59.69 87 SER A O 1
ATOM 665 N N . LEU A 1 88 ? -1.676 4.587 13.730 1.00 57.50 88 LEU A N 1
ATOM 666 C CA . LEU A 1 88 ? -2.953 4.885 13.083 1.00 57.50 88 LEU A CA 1
ATOM 667 C C . LEU A 1 88 ? -4.142 4.683 14.030 1.00 57.50 88 LEU A C 1
ATOM 669 O O . LEU A 1 88 ? -5.053 5.507 14.064 1.00 57.50 88 LEU A O 1
ATOM 673 N N . ALA A 1 89 ? -4.128 3.625 14.842 1.00 56.34 89 ALA A N 1
ATOM 674 C CA . ALA A 1 89 ? -5.169 3.391 15.839 1.00 56.34 89 ALA A CA 1
ATOM 675 C C . ALA A 1 89 ? -5.200 4.498 16.910 1.00 56.34 89 ALA A C 1
ATOM 677 O O . ALA A 1 89 ? -6.280 4.956 17.283 1.00 56.34 89 ALA A O 1
ATOM 678 N N . GLU A 1 90 ? -4.035 4.982 17.347 1.00 52.06 90 GLU A N 1
ATOM 679 C CA . GLU A 1 90 ? -3.921 6.033 18.368 1.00 52.06 90 GLU A CA 1
ATOM 680 C C . GLU A 1 90 ? -4.469 7.391 17.904 1.00 52.06 90 GLU A C 1
ATOM 682 O O . GLU A 1 90 ? -5.099 8.106 18.682 1.00 52.06 90 GLU A O 1
ATOM 687 N N . SER A 1 91 ? -4.303 7.736 16.625 1.00 50.88 91 SER A N 1
ATOM 688 C CA . SER A 1 91 ? -4.760 9.022 16.076 1.00 50.88 91 SER A CA 1
ATOM 689 C C . SER A 1 91 ? -6.246 9.036 15.673 1.00 50.88 91 SER A C 1
ATOM 691 O O . SER A 1 91 ? -6.846 10.107 15.568 1.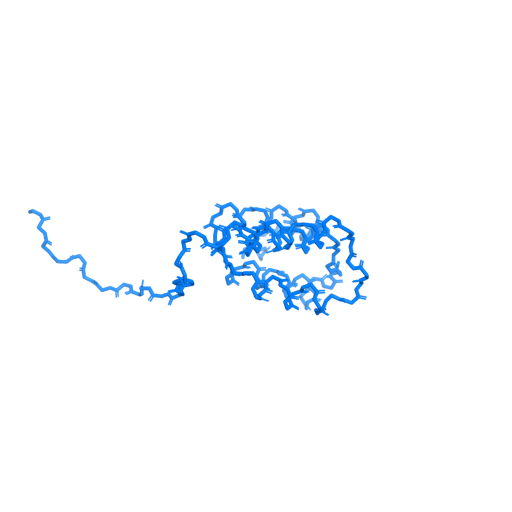00 50.88 91 SER A O 1
ATOM 693 N N . THR A 1 92 ? -6.889 7.868 15.530 1.00 47.91 92 THR A N 1
ATOM 694 C CA . THR A 1 92 ? -8.333 7.765 15.212 1.00 47.91 92 THR A CA 1
ATOM 695 C C . THR A 1 92 ? -9.283 7.995 16.393 1.00 47.91 92 THR A C 1
ATOM 697 O O . THR A 1 92 ? -10.492 8.104 16.181 1.00 47.91 92 THR A O 1
ATOM 700 N N . TRP A 1 93 ? -8.782 8.147 17.624 1.00 41.28 93 TRP A N 1
ATOM 701 C CA . TRP A 1 93 ? -9.640 8.414 18.789 1.00 41.28 93 TRP A CA 1
ATOM 702 C C . TRP A 1 93 ? -10.346 9.784 18.738 1.00 41.28 93 TRP A C 1
ATOM 704 O O . TRP A 1 93 ? -11.340 9.986 19.434 1.00 41.28 93 TRP A O 1
ATOM 714 N N . THR A 1 94 ? -9.896 10.719 17.890 1.00 51.16 94 THR A N 1
ATOM 715 C CA . THR A 1 94 ? -10.388 12.109 17.884 1.00 51.16 94 THR A CA 1
ATOM 716 C C . THR A 1 94 ? -11.254 12.523 16.691 1.00 51.16 94 THR A C 1
ATOM 718 O O . THR A 1 94 ? -11.785 13.632 16.719 1.00 51.16 94 THR A O 1
ATOM 721 N N . SER A 1 95 ? -11.472 11.712 15.646 1.00 47.84 95 SER A N 1
ATOM 722 C CA . SER A 1 95 ? -12.344 12.126 14.525 1.00 47.84 95 SER A CA 1
ATOM 723 C C . SER A 1 95 ? -12.960 10.968 13.727 1.00 47.84 95 SER A C 1
ATOM 725 O O . SER A 1 95 ? -12.314 10.350 12.895 1.00 47.84 95 SER A O 1
ATOM 727 N N . ARG A 1 96 ? -14.256 10.743 13.9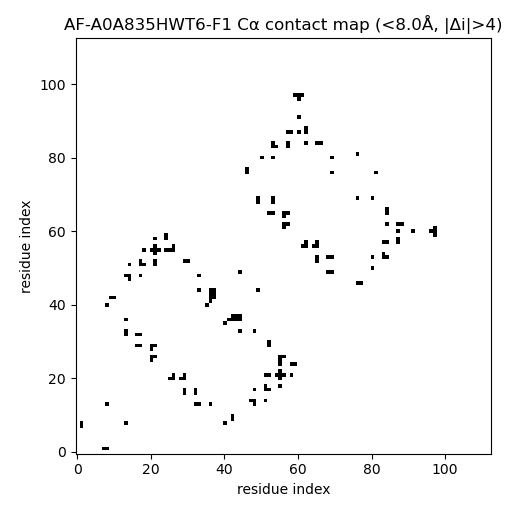88 1.00 47.44 96 ARG A N 1
ATOM 728 C CA . ARG A 1 96 ? -15.338 10.252 13.104 1.00 47.44 96 ARG A CA 1
ATOM 729 C C . ARG A 1 96 ? -14.977 9.276 11.963 1.00 47.44 96 ARG A C 1
ATOM 731 O O . ARG A 1 96 ? -14.480 9.674 10.921 1.00 47.44 96 ARG A O 1
ATOM 738 N N . THR A 1 97 ? -15.432 8.033 12.150 1.00 48.19 97 THR A N 1
ATOM 739 C CA . THR A 1 97 ? -16.028 7.094 11.171 1.00 48.19 97 THR A CA 1
ATOM 740 C C . THR A 1 97 ? -15.734 7.283 9.678 1.00 48.19 97 THR A C 1
ATOM 742 O O . THR A 1 97 ? -16.204 8.235 9.055 1.00 48.19 97 THR A O 1
ATOM 745 N N . CYS A 1 98 ? -15.108 6.239 9.122 1.00 48.19 98 CYS A N 1
ATOM 746 C CA . CYS A 1 98 ? -15.158 5.762 7.738 1.00 48.19 98 CYS A CA 1
ATOM 747 C C . CYS A 1 98 ? -16.270 6.412 6.890 1.00 48.19 98 CYS A C 1
ATOM 749 O O . CYS A 1 98 ? -17.452 6.101 7.051 1.00 48.19 98 CYS A O 1
ATOM 751 N N . ARG A 1 99 ? -15.892 7.296 5.958 1.00 48.41 99 ARG A N 1
ATOM 752 C CA . ARG A 1 99 ? -16.716 7.573 4.776 1.00 48.41 99 ARG A CA 1
ATOM 753 C C . ARG A 1 99 ? -16.213 6.692 3.647 1.00 48.41 99 ARG A C 1
ATOM 755 O O . ARG A 1 99 ? -15.190 6.977 3.031 1.00 48.41 99 ARG A O 1
ATOM 762 N N . THR A 1 100 ? -16.982 5.653 3.352 1.00 48.41 100 THR A N 1
ATOM 763 C CA . THR A 1 100 ? -17.006 5.035 2.032 1.00 48.41 100 THR A CA 1
ATOM 764 C C . THR A 1 100 ? -17.240 6.133 0.990 1.00 48.41 100 THR A C 1
ATOM 766 O O . THR A 1 100 ? -18.287 6.776 0.963 1.00 48.41 100 THR A O 1
ATOM 769 N N . ARG A 1 101 ? -16.262 6.379 0.116 1.00 39.97 101 ARG A N 1
ATOM 770 C CA . ARG A 1 101 ? -16.502 7.093 -1.143 1.00 39.97 101 ARG A CA 1
ATOM 771 C C . ARG A 1 101 ? -16.048 6.219 -2.301 1.00 39.97 101 ARG A C 1
ATOM 773 O O . ARG A 1 101 ? -15.019 6.459 -2.920 1.00 39.97 101 ARG A O 1
ATOM 780 N N . SER A 1 102 ? -16.845 5.197 -2.596 1.00 42.75 102 SER A N 1
ATOM 781 C CA . SER A 1 102 ? -16.936 4.660 -3.950 1.00 42.75 102 SER A CA 1
ATOM 782 C C . SER A 1 102 ? -18.266 5.109 -4.550 1.00 42.75 102 SER A C 1
ATOM 784 O O . SER A 1 102 ? -19.318 4.680 -4.090 1.00 42.75 102 SER A O 1
ATOM 786 N N . GLN A 1 103 ? -18.159 5.923 -5.602 1.00 42.97 103 GLN A N 1
ATOM 787 C CA . GLN A 1 103 ? -19.204 6.339 -6.546 1.00 42.97 103 GLN A CA 1
ATOM 788 C C . GLN A 1 103 ? -20.129 7.488 -6.111 1.00 42.97 103 GLN A C 1
ATOM 790 O O . GLN A 1 103 ? -21.190 7.284 -5.541 1.00 42.97 103 GLN A O 1
ATOM 795 N N . GLU A 1 104 ? -19.774 8.706 -6.528 1.00 39.31 104 GLU A N 1
ATOM 796 C CA . GLU A 1 104 ? -20.762 9.566 -7.188 1.00 39.31 104 GLU A CA 1
ATOM 797 C C . GLU A 1 104 ? -20.468 9.495 -8.686 1.00 39.31 104 GLU A C 1
ATOM 799 O O . GLU A 1 104 ? -19.556 10.128 -9.218 1.00 39.31 104 GLU A O 1
ATOM 804 N N . THR A 1 105 ? -21.208 8.615 -9.348 1.00 40.75 105 THR A N 1
ATOM 805 C CA . THR A 1 105 ? -21.454 8.657 -10.781 1.00 40.75 105 THR A CA 1
ATOM 806 C C . THR A 1 105 ? -22.096 9.991 -11.150 1.00 40.75 105 THR A C 1
ATOM 808 O O . THR A 1 105 ? -23.069 10.412 -10.534 1.00 40.75 105 THR A O 1
ATOM 811 N N . ASN A 1 106 ? -21.536 10.616 -12.179 1.00 45.53 106 ASN A N 1
ATOM 812 C CA . ASN A 1 106 ? -22.143 11.587 -13.083 1.00 45.53 106 ASN A CA 1
ATOM 813 C C . ASN A 1 106 ? -23.688 11.682 -13.028 1.00 45.53 106 ASN A C 1
ATOM 815 O O . ASN A 1 106 ? -24.359 10.805 -13.565 1.00 45.53 106 ASN A O 1
ATOM 819 N N . THR A 1 107 ? -24.226 12.788 -12.503 1.00 43.69 107 THR A N 1
ATOM 820 C CA . THR A 1 107 ? -25.488 13.390 -12.970 1.00 43.69 107 THR A CA 1
ATOM 821 C C . THR A 1 107 ? -25.463 14.905 -12.751 1.00 43.69 107 THR A C 1
ATOM 823 O O . THR A 1 107 ? -25.338 15.371 -11.624 1.00 43.69 107 THR A O 1
ATOM 826 N N . SER A 1 108 ? -25.629 15.643 -13.850 1.00 40.19 108 SER A N 1
ATOM 827 C CA . SER A 1 108 ? -2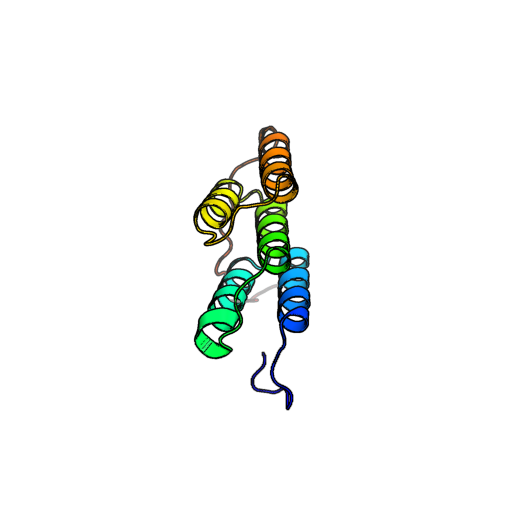6.140 17.018 -13.933 1.00 40.19 108 SER A CA 1
ATOM 828 C C . SER A 1 108 ? -25.393 18.128 -13.180 1.00 40.19 108 SER A C 1
ATOM 830 O O . SER A 1 108 ? -25.813 18.578 -12.120 1.00 40.19 108 SER A O 1
ATOM 832 N N . ARG A 1 109 ? -24.404 18.736 -13.852 1.00 41.47 109 ARG A N 1
ATOM 833 C CA . ARG A 1 109 ? -24.284 20.207 -13.832 1.00 41.47 109 ARG A CA 1
ATOM 834 C C . ARG A 1 109 ? -25.389 20.776 -14.725 1.00 41.47 109 ARG A C 1
ATOM 836 O O . ARG A 1 109 ? -25.175 21.003 -15.911 1.00 41.47 109 ARG A O 1
ATOM 843 N N . ALA A 1 110 ? -26.570 20.951 -14.149 1.00 37.88 110 ALA A N 1
ATOM 844 C CA . ALA A 1 110 ? -27.552 21.919 -14.612 1.00 37.88 110 ALA A CA 1
ATOM 845 C C . ALA A 1 110 ? -27.630 23.012 -13.538 1.00 37.88 110 ALA A C 1
ATOM 847 O O . ALA A 1 110 ? -27.783 22.658 -12.373 1.00 37.88 110 ALA A O 1
ATOM 848 N N . VAL A 1 111 ? -27.514 24.273 -13.990 1.00 38.97 111 VAL A N 1
ATOM 849 C CA . VAL A 1 111 ? -27.675 25.575 -13.292 1.00 38.97 111 VAL A CA 1
ATOM 850 C C . VAL A 1 111 ? -26.688 25.828 -12.130 1.00 38.97 111 VAL A C 1
ATOM 852 O O . VAL A 1 111 ? -26.445 24.947 -11.322 1.00 38.97 111 VAL A O 1
ATOM 855 N N . GLU A 1 112 ? -25.969 26.945 -11.978 1.00 32.56 112 GLU A N 1
ATOM 856 C CA . GLU A 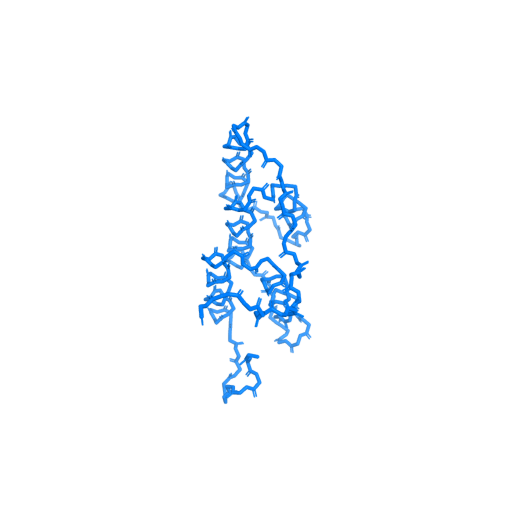1 112 ? -26.065 28.363 -12.392 1.00 32.56 112 GLU A CA 1
ATOM 857 C C . GLU A 1 112 ? -24.623 28.837 -12.756 1.00 32.56 112 GLU A C 1
ATOM 859 O O . GLU A 1 112 ? -23.651 28.281 -12.237 1.00 32.56 112 GLU A O 1
ATOM 864 N N . PHE A 1 113 ? -24.344 29.710 -13.729 1.00 35.91 113 PHE A N 1
ATOM 865 C CA . PHE A 1 113 ? -24.826 31.073 -13.994 1.00 35.91 113 PHE A CA 1
ATOM 866 C C . PHE A 1 113 ? -25.262 31.279 -15.449 1.00 35.91 113 PHE A C 1
ATOM 868 O O . PHE A 1 113 ? -24.693 30.598 -16.335 1.00 35.91 113 PHE A O 1
#

Foldseek 3Di:
DCVPPPDQDDPVNLLVVLLVCLVVLPLVVLVVSQVCCCPPVVHHDDLSSLVSNLSSCLVQLVLVVNVVSCVPDPDPHDPVSVVSSVVSVVVVPPDDDDDDDDDPPDDDPDDDD